Protein AF-A0A1Y3BB42-F1 (afdb_monomer_lite)

Foldseek 3Di:
DDQDKFKKKKKWFFAADPVDQDKQAWKKKKKWFAQPVVRDIDIDIDTGIDGHRDMDIDMDMDSDDPVRGFKIKMAMDSPDPDDPDKDKTKTQWMKMWTPPDDDPVRDDPGDIWIWHRHIDIHINVDIDMTGTD

Sequence (133 aa):
MNFQEFQYLITIRMSQSSENRKTVQNAKIILEFQNNRKNQKQKITFNTRLESGENYSQVIVSEMATDQFDLITMEWSDGSLIELREKSI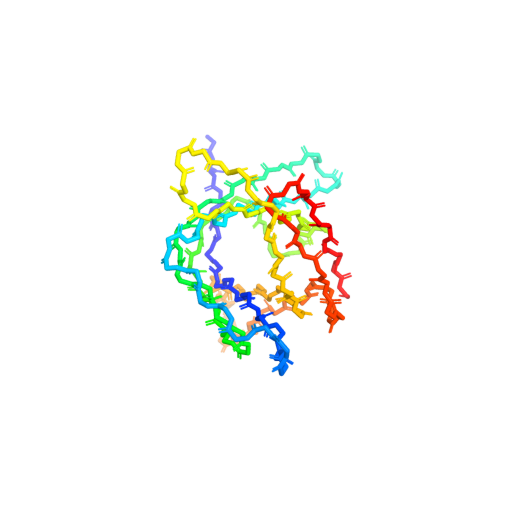FVDSIRIISLSKINDNQQQQNLEMIFNPESKEITNRNSVRFHKI

Secondary structure (DSSP, 8-state):
-PPPPEEEEEEEEEP--SS----EEEEEEEEEEEETTTTEEEEEEEEEEE-TT-EEEEEEEESS-GGG--EEEEEEE-S-SS--S--EEEEEEEEEEES----TTS-----EEEE--S-EEEETT--EEEEB-

Radius of gyration: 15.79 Å; chains: 1; bounding box: 34×30×47 Å

pLDDT: mean 83.98, std 14.04, range [44.28, 96.88]

Organism: Euroglyphus maynei (NCBI:txid6958)

Structure (mmCIF, N/CA/C/O backbone):
data_AF-A0A1Y3BB42-F1
#
_entry.id   AF-A0A1Y3BB42-F1
#
loop_
_atom_site.group_PDB
_atom_site.id
_atom_site.type_symbol
_atom_site.label_atom_id
_atom_site.label_alt_id
_atom_site.label_comp_id
_atom_site.label_asym_id
_atom_site.label_entity_id
_atom_site.label_seq_id
_atom_site.pdbx_PDB_ins_code
_atom_site.Cartn_x
_atom_site.Cartn_y
_atom_site.Cartn_z
_atom_site.occupancy
_atom_site.B_iso_or_equiv
_atom_site.auth_seq_id
_atom_site.auth_comp_id
_atom_site.auth_asym_id
_atom_site.auth_atom_id
_atom_site.pdbx_PDB_model_num
ATOM 1 N N . MET A 1 1 ? -6.672 14.949 26.483 1.00 44.28 1 MET A N 1
ATOM 2 C CA . MET A 1 1 ? -7.170 14.056 25.414 1.00 44.28 1 MET A CA 1
ATOM 3 C C . MET A 1 1 ? -6.260 12.842 25.393 1.00 44.28 1 MET A C 1
ATOM 5 O O . MET A 1 1 ? -5.056 13.050 25.372 1.00 44.28 1 MET A O 1
ATOM 9 N N . ASN A 1 2 ? -6.802 11.624 25.468 1.00 50.62 2 ASN A N 1
ATOM 10 C CA . ASN A 1 2 ? -6.023 10.397 25.271 1.00 50.62 2 ASN A CA 1
ATOM 11 C C . ASN A 1 2 ? -6.125 10.007 23.797 1.00 50.62 2 ASN A C 1
ATOM 13 O O . ASN A 1 2 ? -7.229 9.766 23.313 1.00 50.62 2 ASN A O 1
ATOM 17 N N . PHE A 1 3 ? -4.991 9.962 23.104 1.00 65.62 3 PHE A N 1
ATOM 18 C CA . PHE A 1 3 ? -4.895 9.380 21.771 1.00 65.62 3 PHE A CA 1
ATOM 19 C C . PHE A 1 3 ? -4.653 7.882 21.945 1.00 65.62 3 PHE A C 1
ATOM 21 O O . PHE A 1 3 ? -3.738 7.481 22.662 1.00 65.62 3 PHE A O 1
ATOM 28 N N . GLN A 1 4 ? -5.523 7.058 21.365 1.00 81.62 4 GLN A N 1
ATOM 29 C CA . GLN A 1 4 ? -5.309 5.619 21.331 1.00 81.62 4 GLN A CA 1
ATOM 30 C C . GLN A 1 4 ? -4.537 5.283 20.060 1.00 81.62 4 GLN A C 1
ATOM 32 O O . GLN A 1 4 ? -5.023 5.518 18.957 1.00 81.62 4 GLN A O 1
ATOM 37 N N . GLU A 1 5 ? -3.342 4.734 20.234 1.00 86.50 5 GLU A N 1
ATOM 38 C CA . GLU A 1 5 ? -2.484 4.292 19.143 1.00 86.50 5 GLU A CA 1
ATOM 39 C C . GLU A 1 5 ? -2.578 2.774 18.968 1.00 86.50 5 GLU A C 1
ATOM 41 O O . GLU A 1 5 ? -2.626 2.009 19.934 1.00 86.50 5 GLU A O 1
ATOM 46 N N . PHE A 1 6 ? -2.588 2.336 17.716 1.00 87.31 6 PHE A N 1
ATOM 47 C CA . PHE A 1 6 ? -2.644 0.937 17.319 1.00 87.31 6 PHE A CA 1
ATOM 48 C C . PHE A 1 6 ? -1.428 0.600 16.460 1.00 87.31 6 PHE A C 1
ATOM 50 O O . PHE A 1 6 ? -1.021 1.394 15.609 1.00 87.31 6 PHE A O 1
ATOM 57 N N . GLN A 1 7 ? -0.860 -0.588 16.662 1.00 90.31 7 GLN A N 1
ATOM 58 C CA . GLN A 1 7 ? 0.289 -1.064 15.893 1.00 90.31 7 GLN A CA 1
ATOM 59 C C . GLN A 1 7 ? -0.157 -2.055 14.821 1.00 90.31 7 GLN A C 1
ATOM 61 O O . GLN A 1 7 ? -0.922 -2.980 15.105 1.00 90.31 7 GLN A O 1
ATOM 66 N N . TYR A 1 8 ? 0.363 -1.892 13.606 1.00 91.31 8 TYR A N 1
ATOM 67 C CA . TYR A 1 8 ? 0.044 -2.760 12.474 1.00 91.31 8 TYR A CA 1
ATOM 68 C C . TYR A 1 8 ? 1.295 -3.201 11.733 1.00 91.31 8 TYR A C 1
ATOM 70 O O . TYR A 1 8 ? 2.207 -2.404 11.536 1.00 91.31 8 TYR A O 1
ATOM 78 N N . LEU A 1 9 ? 1.297 -4.444 11.258 1.00 93.31 9 LEU A N 1
ATOM 79 C CA . LEU A 1 9 ? 2.194 -4.893 10.200 1.00 93.31 9 LEU A CA 1
ATOM 80 C C . LEU A 1 9 ? 1.479 -4.717 8.860 1.00 93.31 9 LEU A C 1
ATOM 82 O O . LEU A 1 9 ? 0.430 -5.320 8.636 1.00 93.31 9 LEU A O 1
ATOM 86 N N . ILE A 1 10 ? 2.045 -3.901 7.977 1.00 94.25 10 ILE A N 1
ATOM 87 C CA . ILE A 1 10 ? 1.597 -3.785 6.589 1.00 94.25 10 ILE A CA 1
ATOM 88 C C . ILE A 1 10 ? 2.506 -4.634 5.722 1.00 94.25 10 ILE A C 1
ATOM 90 O O . ILE A 1 10 ? 3.718 -4.528 5.865 1.00 94.25 10 ILE A O 1
ATOM 94 N N . THR A 1 11 ? 1.936 -5.395 4.790 1.00 94.81 11 THR A N 1
ATOM 95 C CA . THR A 1 11 ? 2.673 -6.136 3.763 1.00 94.81 11 THR A CA 1
ATOM 96 C C . THR A 1 11 ? 2.159 -5.770 2.373 1.00 94.81 11 THR A C 1
ATOM 98 O O . THR A 1 11 ? 0.988 -5.976 2.069 1.00 94.81 11 THR A O 1
ATOM 101 N N . ILE A 1 12 ? 3.033 -5.259 1.509 1.00 94.69 12 ILE A N 1
ATOM 102 C CA . ILE A 1 12 ? 2.778 -5.042 0.082 1.00 94.69 12 ILE A CA 1
ATOM 103 C C . ILE A 1 12 ? 3.339 -6.241 -0.677 1.00 94.69 12 ILE A C 1
ATOM 105 O O . ILE A 1 12 ? 4.534 -6.523 -0.585 1.00 94.69 12 ILE A O 1
ATOM 109 N N . ARG A 1 13 ? 2.488 -6.935 -1.431 1.00 93.88 13 ARG A N 1
ATOM 110 C CA . ARG A 1 13 ? 2.897 -8.046 -2.294 1.00 93.88 13 ARG A CA 1
ATOM 111 C C . ARG A 1 13 ? 3.062 -7.559 -3.725 1.00 93.88 13 ARG A C 1
ATOM 113 O O . ARG A 1 13 ? 2.082 -7.144 -4.345 1.00 93.88 13 ARG A O 1
ATOM 120 N N . MET A 1 14 ? 4.278 -7.640 -4.252 1.00 92.56 14 MET A N 1
ATOM 121 C CA . MET A 1 14 ? 4.541 -7.319 -5.651 1.00 92.56 14 MET A CA 1
ATOM 122 C C . MET A 1 14 ? 4.135 -8.472 -6.557 1.00 92.56 14 MET A C 1
ATOM 124 O O . MET A 1 14 ? 4.341 -9.641 -6.229 1.00 92.56 14 MET A O 1
ATOM 128 N N . SER A 1 15 ? 3.623 -8.136 -7.736 1.00 90.25 15 SER A N 1
ATOM 129 C CA . SER A 1 15 ? 3.302 -9.134 -8.745 1.00 90.25 15 SER A CA 1
ATOM 130 C C . SER A 1 15 ? 4.550 -9.781 -9.316 1.00 90.25 15 SER A C 1
ATOM 132 O O . SER A 1 15 ? 5.584 -9.125 -9.506 1.00 90.25 15 SER A O 1
ATOM 134 N N . GLN A 1 16 ? 4.439 -11.068 -9.628 1.00 83.44 16 GLN A N 1
ATOM 135 C CA . GLN A 1 16 ? 5.459 -11.822 -10.337 1.00 83.44 16 GLN A CA 1
ATOM 136 C C . GLN A 1 16 ? 5.260 -11.625 -11.847 1.00 83.44 16 GLN A C 1
ATOM 138 O O . GLN A 1 16 ? 4.453 -12.302 -12.474 1.00 83.44 16 GLN A O 1
ATOM 143 N N . SER A 1 17 ? 5.996 -10.688 -12.442 1.00 68.31 17 SER A N 1
ATOM 144 C CA . SER A 1 17 ? 6.007 -10.456 -13.885 1.00 68.31 17 SER A CA 1
ATOM 145 C C . SER A 1 17 ? 7.282 -11.039 -14.484 1.00 68.31 17 SER A C 1
ATOM 147 O O . SER A 1 17 ? 8.397 -10.672 -14.106 1.00 68.31 17 SER A O 1
ATOM 149 N N . SER A 1 18 ? 7.130 -11.940 -15.455 1.00 55.12 18 SER A N 1
ATOM 150 C CA . SER A 1 18 ? 8.249 -12.498 -16.222 1.00 55.12 18 SER A CA 1
ATOM 151 C C . SER A 1 18 ? 8.923 -11.470 -17.138 1.00 55.12 18 SER A C 1
ATOM 153 O O . SER A 1 18 ? 10.086 -11.650 -17.490 1.00 55.12 18 SER A O 1
ATOM 155 N N . GLU A 1 19 ? 8.221 -10.395 -17.506 1.00 56.06 19 GLU A N 1
ATOM 156 C CA . GLU A 1 19 ? 8.658 -9.431 -18.528 1.00 56.06 19 GLU A CA 1
ATOM 157 C C . GLU A 1 19 ? 9.396 -8.210 -17.953 1.00 56.06 19 GLU A C 1
ATOM 159 O O . GLU A 1 19 ? 10.114 -7.521 -18.675 1.00 56.06 19 GLU A O 1
ATOM 164 N N . ASN A 1 20 ? 9.293 -7.951 -16.646 1.00 53.03 20 ASN A N 1
ATOM 165 C CA . ASN A 1 20 ? 9.929 -6.804 -15.992 1.00 53.03 20 ASN A CA 1
ATOM 166 C C . ASN A 1 20 ? 10.574 -7.201 -14.652 1.00 53.03 20 ASN A C 1
ATOM 168 O O . ASN A 1 20 ? 10.151 -6.765 -13.583 1.00 53.03 20 ASN A O 1
ATOM 172 N N . ARG A 1 21 ? 11.677 -7.963 -14.704 1.00 58.12 21 ARG A N 1
ATOM 173 C CA . ARG A 1 21 ? 12.603 -8.148 -13.563 1.00 58.12 21 ARG A CA 1
ATOM 174 C C . ARG A 1 21 ? 13.402 -6.866 -13.280 1.00 58.12 21 ARG A C 1
ATOM 176 O O . ARG A 1 21 ? 14.628 -6.851 -13.359 1.00 58.12 21 ARG A O 1
ATOM 183 N N . LYS A 1 22 ? 12.715 -5.751 -13.044 1.00 69.00 22 LYS A N 1
ATOM 184 C CA . LYS A 1 22 ? 13.346 -4.466 -12.734 1.00 69.00 22 LYS A CA 1
ATOM 185 C C . LYS A 1 22 ? 13.328 -4.257 -11.231 1.00 69.00 22 LYS A C 1
ATOM 187 O O . LYS A 1 22 ? 12.266 -4.146 -10.630 1.00 69.00 22 LYS A O 1
ATOM 192 N N . THR A 1 23 ? 14.518 -4.183 -10.652 1.00 80.69 23 THR A N 1
ATOM 193 C CA . THR A 1 23 ? 14.707 -3.816 -9.251 1.00 80.69 23 THR A CA 1
ATOM 194 C C . THR A 1 23 ? 14.853 -2.299 -9.133 1.00 80.69 23 THR A C 1
ATOM 196 O O . THR A 1 23 ? 15.673 -1.696 -9.828 1.00 80.69 23 THR A O 1
ATOM 199 N N . VAL A 1 24 ? 14.097 -1.671 -8.233 1.00 84.75 24 VAL A N 1
ATOM 200 C CA . VAL A 1 24 ? 14.243 -0.255 -7.858 1.00 84.75 24 VAL A CA 1
ATOM 201 C C . VAL A 1 24 ? 14.831 -0.206 -6.453 1.00 84.75 24 VAL A C 1
ATOM 203 O O . VAL A 1 24 ? 14.189 -0.658 -5.520 1.00 84.75 24 VAL A O 1
ATOM 206 N N . GLN A 1 25 ? 16.054 0.302 -6.281 1.00 84.69 25 GLN A N 1
ATOM 207 C CA . GLN A 1 25 ? 16.777 0.199 -4.999 1.00 84.69 25 GLN A CA 1
ATOM 208 C C . GLN A 1 25 ? 16.293 1.184 -3.923 1.00 84.69 25 GLN A C 1
ATOM 210 O O . GLN A 1 25 ? 16.277 0.834 -2.750 1.00 84.69 25 GLN A O 1
ATOM 215 N N . ASN A 1 26 ? 15.880 2.389 -4.322 1.00 85.94 26 ASN A N 1
ATOM 216 C CA . ASN A 1 26 ? 15.549 3.489 -3.408 1.00 85.94 26 ASN A CA 1
ATOM 217 C C . ASN A 1 26 ? 14.110 3.973 -3.610 1.00 85.94 26 ASN A C 1
ATOM 219 O O . ASN A 1 26 ? 13.853 5.176 -3.652 1.00 85.94 26 ASN A O 1
ATOM 223 N N . ALA A 1 27 ? 13.175 3.042 -3.796 1.00 90.75 27 ALA A N 1
ATOM 224 C CA . ALA A 1 27 ? 11.796 3.414 -4.044 1.00 90.75 27 ALA A CA 1
ATOM 225 C C . ALA A 1 27 ? 11.194 4.051 -2.789 1.00 90.75 27 ALA A C 1
ATOM 227 O O . ALA A 1 27 ? 11.257 3.480 -1.699 1.00 90.75 27 ALA A O 1
ATOM 228 N N . LYS A 1 28 ? 10.574 5.216 -2.948 1.00 93.75 28 LYS A N 1
ATOM 229 C CA . LYS A 1 28 ? 9.792 5.869 -1.904 1.00 93.75 28 LYS A CA 1
ATOM 230 C C . LYS A 1 28 ? 8.338 5.464 -2.079 1.00 93.75 28 LYS A C 1
ATOM 232 O O . LYS A 1 28 ? 7.707 5.868 -3.051 1.00 93.75 28 LYS A O 1
ATOM 237 N N . ILE A 1 29 ? 7.809 4.683 -1.146 1.00 94.19 29 ILE A N 1
ATOM 238 C CA . ILE A 1 29 ? 6.398 4.302 -1.109 1.00 94.19 29 ILE A CA 1
ATOM 239 C C . ILE A 1 29 ? 5.638 5.271 -0.218 1.00 94.19 29 ILE A C 1
ATOM 241 O O . ILE A 1 29 ? 6.087 5.618 0.877 1.00 94.19 29 ILE A O 1
ATOM 245 N N . ILE A 1 30 ? 4.466 5.687 -0.683 1.00 95.69 30 ILE A N 1
ATOM 246 C CA . ILE A 1 30 ? 3.547 6.541 0.054 1.00 95.69 30 ILE A CA 1
ATOM 247 C C . ILE A 1 30 ? 2.196 5.830 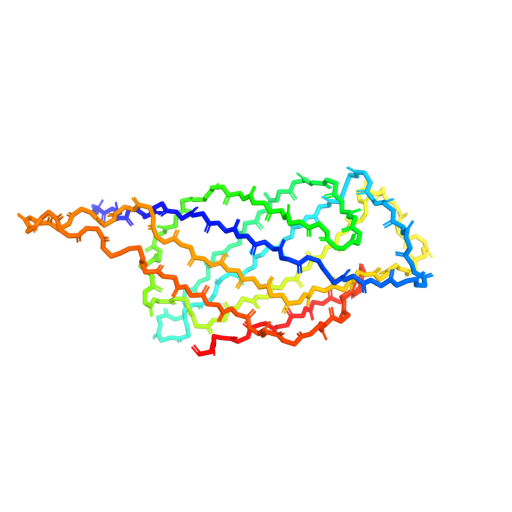0.104 1.00 95.69 30 ILE A C 1
ATOM 249 O O . ILE A 1 30 ? 1.602 5.543 -0.932 1.00 95.69 30 ILE A O 1
ATOM 253 N N . LEU A 1 31 ? 1.707 5.566 1.314 1.00 96.00 31 LEU A N 1
ATOM 254 C CA . LEU A 1 31 ? 0.383 4.997 1.558 1.00 96.00 31 LEU A CA 1
ATOM 255 C C . LEU A 1 31 ? -0.482 6.027 2.280 1.00 96.00 31 LEU A C 1
ATOM 257 O O . LEU A 1 31 ? -0.103 6.512 3.344 1.00 96.00 31 LEU A O 1
ATOM 261 N N . GLU A 1 32 ? -1.641 6.357 1.722 1.00 96.88 32 GLU A N 1
ATOM 262 C CA . GLU A 1 32 ? -2.684 7.134 2.392 1.00 96.88 32 GLU A CA 1
ATOM 263 C C . GLU A 1 32 ? -3.837 6.211 2.789 1.00 96.88 32 GLU A C 1
ATOM 265 O O . GLU A 1 32 ? -4.547 5.676 1.938 1.00 96.88 32 GLU A O 1
ATOM 270 N N . PHE A 1 33 ? -4.025 6.056 4.095 1.00 95.19 33 PHE A N 1
ATOM 271 C CA . PHE A 1 33 ? -5.128 5.336 4.715 1.00 95.19 33 PHE A CA 1
ATOM 272 C C . PHE A 1 33 ? -6.302 6.285 4.919 1.00 95.19 33 PHE A C 1
ATOM 274 O O . PHE A 1 33 ? -6.110 7.383 5.446 1.00 95.19 33 PHE A O 1
ATOM 281 N N . GLN A 1 34 ? -7.506 5.869 4.532 1.00 94.94 34 GLN A N 1
ATOM 282 C CA . GLN A 1 34 ? -8.719 6.664 4.699 1.00 94.94 34 GLN A CA 1
ATOM 283 C C . GLN A 1 34 ? -9.787 5.897 5.484 1.00 94.94 34 GLN A C 1
ATOM 285 O O . GLN A 1 34 ? -10.077 4.735 5.193 1.00 94.94 34 GLN A O 1
ATOM 290 N N . ASN A 1 35 ? -10.397 6.600 6.438 1.00 93.25 35 ASN A N 1
ATOM 291 C CA . ASN A 1 35 ? -11.663 6.255 7.073 1.00 93.25 35 ASN A CA 1
ATOM 292 C C . ASN A 1 35 ? -12.722 7.225 6.545 1.00 93.25 35 ASN A C 1
ATOM 294 O O . ASN A 1 35 ? -12.793 8.387 6.965 1.00 93.25 35 ASN A O 1
ATOM 298 N N . ASN A 1 36 ? -13.557 6.748 5.630 1.00 89.19 36 ASN A N 1
ATOM 299 C CA . ASN A 1 36 ? -14.558 7.564 4.955 1.00 89.19 36 ASN A CA 1
ATOM 300 C C . ASN A 1 36 ? -15.678 7.983 5.913 1.00 89.19 36 ASN A C 1
ATOM 302 O O . ASN A 1 36 ? -16.233 9.070 5.775 1.00 89.19 36 ASN A O 1
ATOM 306 N N . ARG A 1 37 ? -15.985 7.156 6.922 1.00 89.75 37 ARG A N 1
ATOM 307 C CA . ARG A 1 37 ? -17.056 7.424 7.900 1.00 89.75 37 ARG A CA 1
ATOM 308 C C . ARG A 1 37 ? -16.721 8.586 8.829 1.00 89.75 37 ARG A C 1
ATOM 310 O O . ARG A 1 37 ? -17.615 9.320 9.236 1.00 89.75 37 ARG A O 1
ATOM 317 N N . LYS A 1 38 ? -15.442 8.737 9.182 1.00 89.50 38 LYS A N 1
ATOM 318 C CA . LYS A 1 38 ? -14.944 9.807 10.064 1.00 89.50 38 LYS A CA 1
ATOM 319 C C . LYS A 1 38 ? -14.221 10.929 9.317 1.00 89.50 38 LYS A C 1
ATOM 321 O O . LYS A 1 38 ? -13.717 11.839 9.966 1.00 89.50 38 LYS A O 1
ATOM 326 N N . ASN A 1 39 ? -14.153 10.861 7.984 1.00 90.88 39 ASN A N 1
ATOM 327 C CA . ASN A 1 39 ? -13.355 11.765 7.151 1.00 90.88 39 ASN A CA 1
ATOM 328 C C . ASN A 1 39 ? -11.907 11.920 7.669 1.00 90.88 39 ASN A C 1
ATOM 330 O O . ASN A 1 39 ? -11.344 13.014 7.694 1.00 90.88 39 ASN A O 1
ATOM 334 N N . GLN A 1 40 ? -11.322 10.817 8.139 1.00 93.31 40 GLN A N 1
ATOM 335 C CA . GLN A 1 40 ? -9.979 10.785 8.712 1.00 93.31 40 GLN A CA 1
ATOM 336 C C . GLN A 1 40 ? -9.009 10.199 7.690 1.00 93.31 40 GLN A C 1
ATOM 338 O O . GLN A 1 40 ? -9.330 9.229 6.999 1.00 93.31 40 GLN A O 1
ATOM 343 N N . LYS A 1 41 ? -7.815 10.789 7.607 1.00 95.12 41 LYS A N 1
ATOM 344 C CA . LYS A 1 41 ? -6.740 10.333 6.729 1.00 95.12 41 LYS A CA 1
ATOM 345 C C . LYS A 1 41 ? -5.424 10.258 7.482 1.00 95.12 41 LYS A C 1
ATOM 347 O O . LYS A 1 41 ? -5.141 11.119 8.310 1.00 95.12 41 LYS A O 1
ATOM 352 N N . GLN A 1 42 ? -4.600 9.277 7.142 1.00 94.56 42 GLN A N 1
ATOM 353 C CA . GLN A 1 42 ? -3.218 9.196 7.603 1.00 94.56 42 GLN A CA 1
ATOM 354 C C . GLN A 1 42 ? -2.320 8.813 6.435 1.00 94.56 42 GLN A C 1
ATOM 356 O O . GLN A 1 42 ? -2.569 7.816 5.761 1.00 94.56 42 GLN A O 1
ATOM 361 N N . LYS A 1 43 ? -1.260 9.591 6.214 1.00 96.19 43 LYS A N 1
ATOM 362 C CA . LYS A 1 43 ? -0.232 9.288 5.218 1.00 96.19 43 LYS A CA 1
ATOM 363 C C . LYS A 1 43 ? 0.994 8.699 5.909 1.00 96.19 43 LYS A C 1
ATOM 365 O O . LYS A 1 43 ? 1.455 9.224 6.918 1.00 96.19 43 LYS A O 1
ATOM 370 N N . ILE A 1 44 ? 1.522 7.625 5.342 1.00 93.81 44 ILE A N 1
ATOM 371 C CA . ILE A 1 44 ? 2.751 6.966 5.772 1.00 93.81 44 ILE A CA 1
ATOM 372 C C . ILE A 1 44 ? 3.690 6.907 4.583 1.00 93.81 44 ILE A C 1
ATOM 374 O O . ILE A 1 44 ? 3.271 6.748 3.437 1.00 93.81 44 ILE A O 1
ATOM 378 N N . THR A 1 45 ? 4.975 7.089 4.846 1.00 94.12 45 THR A N 1
ATOM 379 C CA . THR A 1 45 ? 6.006 7.089 3.819 1.00 94.12 45 THR A CA 1
ATOM 380 C C . THR A 1 45 ? 7.196 6.290 4.303 1.00 94.12 45 THR A C 1
ATOM 382 O O . THR A 1 45 ? 7.639 6.471 5.434 1.00 94.12 45 THR A O 1
ATOM 385 N N . PHE A 1 46 ? 7.715 5.423 3.445 1.00 92.06 46 PHE A N 1
ATOM 386 C CA . PHE A 1 46 ? 8.913 4.647 3.731 1.00 92.06 46 PHE A CA 1
ATOM 387 C C . PHE A 1 46 ? 9.688 4.370 2.448 1.00 92.06 46 PHE A C 1
ATOM 389 O O . PHE A 1 46 ? 9.126 4.348 1.352 1.00 92.06 46 PHE A O 1
ATOM 396 N N . ASN A 1 47 ? 10.994 4.168 2.600 1.00 92.31 47 ASN A N 1
ATOM 397 C CA . ASN A 1 47 ? 11.874 3.807 1.500 1.00 92.31 47 ASN A CA 1
ATOM 398 C C . ASN A 1 47 ? 12.107 2.298 1.522 1.00 92.31 47 ASN A C 1
ATOM 400 O O . ASN A 1 47 ? 12.340 1.725 2.584 1.00 92.31 47 ASN A O 1
ATOM 404 N N . THR A 1 48 ? 12.070 1.664 0.358 1.00 90.88 48 THR A N 1
ATOM 405 C CA . THR A 1 48 ? 12.363 0.239 0.210 1.00 90.88 48 THR A CA 1
ATOM 406 C C . THR A 1 48 ? 12.983 -0.044 -1.151 1.00 90.88 48 THR A C 1
ATOM 408 O O . THR A 1 48 ? 12.853 0.733 -2.100 1.00 90.88 48 THR A O 1
ATOM 411 N N . ARG A 1 49 ? 13.625 -1.204 -1.264 1.00 90.00 49 ARG A N 1
ATOM 412 C CA . ARG A 1 49 ? 13.854 -1.830 -2.563 1.00 90.00 49 ARG A CA 1
ATOM 413 C C . ARG A 1 49 ? 12.525 -2.384 -3.078 1.00 90.00 49 ARG A C 1
ATOM 415 O O . ARG A 1 49 ? 11.771 -2.912 -2.274 1.00 90.00 49 ARG A O 1
ATOM 422 N N . LEU A 1 50 ? 12.240 -2.287 -4.374 1.00 88.25 50 LEU A N 1
ATOM 423 C CA . LEU A 1 50 ? 11.116 -2.963 -5.032 1.00 88.25 50 LEU A CA 1
ATOM 424 C C . LEU A 1 50 ? 11.636 -3.933 -6.085 1.00 88.25 50 LEU A C 1
ATOM 426 O O . LEU A 1 50 ? 12.504 -3.583 -6.881 1.00 88.25 50 LEU A O 1
ATOM 430 N N . GLU A 1 51 ? 11.090 -5.136 -6.094 1.00 89.38 51 GLU A N 1
ATOM 431 C CA . GLU A 1 51 ? 11.476 -6.256 -6.935 1.00 89.38 51 GLU A CA 1
ATOM 432 C C . GLU A 1 51 ? 10.231 -7.103 -7.204 1.00 89.38 51 GLU A C 1
ATOM 434 O O . GLU A 1 51 ? 9.332 -7.217 -6.369 1.00 89.38 51 GLU A O 1
ATOM 439 N N . SER A 1 52 ? 10.138 -7.643 -8.415 1.00 88.62 52 SER A N 1
ATOM 440 C CA . SER A 1 52 ? 8.973 -8.418 -8.831 1.00 88.62 52 SER A CA 1
ATOM 441 C C . SER A 1 52 ? 8.867 -9.726 -8.042 1.00 88.62 52 SER A C 1
ATOM 443 O O . SER A 1 52 ? 9.861 -10.422 -7.865 1.00 88.62 52 SER A O 1
ATOM 445 N N . GLY A 1 53 ? 7.653 -10.066 -7.601 1.00 88.81 53 GLY A N 1
ATOM 446 C CA . GLY A 1 53 ? 7.361 -11.277 -6.826 1.00 88.81 53 GLY A CA 1
ATOM 447 C C . GLY A 1 53 ? 7.735 -11.213 -5.341 1.00 88.81 53 GLY A C 1
ATOM 448 O O . GLY A 1 53 ? 7.400 -12.136 -4.602 1.00 88.81 53 GLY A O 1
ATOM 449 N N . GLU A 1 54 ? 8.390 -10.141 -4.893 1.00 91.56 54 GLU A N 1
ATOM 450 C CA . GLU A 1 54 ? 8.800 -9.967 -3.499 1.00 91.56 54 GLU A CA 1
ATOM 451 C C . GLU A 1 54 ? 7.690 -9.360 -2.626 1.00 91.56 54 GLU A C 1
ATOM 453 O O . GLU A 1 54 ? 6.764 -8.695 -3.102 1.00 91.56 54 GLU A O 1
ATOM 458 N N . ASN A 1 55 ? 7.811 -9.569 -1.313 1.00 92.81 55 ASN A N 1
ATOM 459 C CA . ASN A 1 55 ? 6.938 -8.967 -0.308 1.00 92.81 55 ASN A CA 1
ATOM 460 C C . ASN A 1 55 ? 7.699 -7.918 0.503 1.00 92.81 55 ASN A C 1
ATOM 462 O O . ASN A 1 55 ? 8.795 -8.178 0.997 1.00 92.81 55 ASN A O 1
ATOM 466 N N . TYR A 1 56 ? 7.065 -6.774 0.740 1.00 92.25 56 TYR A N 1
ATOM 467 C CA . TYR A 1 56 ? 7.620 -5.697 1.557 1.00 92.25 56 TYR A CA 1
ATOM 468 C C . TYR A 1 56 ? 6.762 -5.473 2.772 1.00 92.25 56 TYR A C 1
ATOM 470 O O . TYR A 1 56 ? 5.573 -5.206 2.630 1.00 92.25 56 TYR A O 1
ATOM 478 N N . SER A 1 57 ? 7.361 -5.572 3.957 1.00 93.50 57 SER A N 1
ATOM 479 C CA . SER A 1 57 ? 6.625 -5.407 5.203 1.00 93.50 57 SER A CA 1
ATOM 480 C C . SER A 1 57 ? 7.187 -4.289 6.066 1.00 93.50 57 SER A C 1
ATOM 482 O O . SER A 1 57 ? 8.400 -4.146 6.182 1.00 9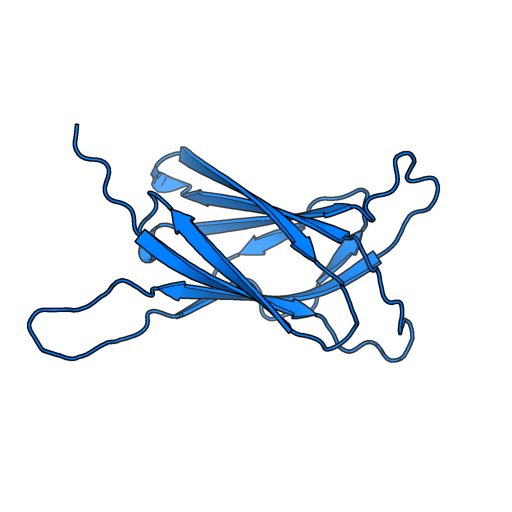3.50 57 SER A O 1
ATOM 484 N N . GLN A 1 58 ? 6.297 -3.518 6.683 1.00 93.19 58 GLN A N 1
ATOM 485 C CA . GLN A 1 58 ? 6.637 -2.393 7.547 1.00 93.19 58 GLN A CA 1
ATOM 486 C C . GLN A 1 58 ? 5.675 -2.344 8.734 1.00 93.19 58 GLN A C 1
ATOM 488 O O . GLN A 1 58 ? 4.459 -2.451 8.562 1.00 93.19 58 GLN A O 1
ATOM 493 N N . VAL A 1 59 ? 6.218 -2.146 9.936 1.00 93.56 59 VAL A N 1
ATOM 494 C CA . VAL A 1 59 ? 5.403 -1.851 11.120 1.00 93.56 59 VAL A CA 1
ATOM 495 C C . VAL A 1 59 ? 5.073 -0.363 11.146 1.00 93.56 59 VAL A C 1
ATOM 497 O O . VAL A 1 59 ? 5.953 0.477 10.934 1.00 93.56 59 VAL A O 1
ATOM 500 N N . ILE A 1 60 ? 3.809 -0.047 11.411 1.00 91.81 60 ILE A N 1
ATOM 501 C CA . ILE A 1 60 ? 3.303 1.317 11.544 1.00 91.81 60 ILE A CA 1
ATOM 502 C C . ILE A 1 60 ? 2.531 1.501 12.847 1.00 91.81 60 ILE A C 1
ATOM 504 O O . ILE A 1 60 ? 2.023 0.541 13.430 1.00 91.81 60 ILE A O 1
ATOM 508 N N . VAL A 1 61 ? 2.391 2.763 13.245 1.00 90.69 61 VAL A N 1
ATOM 509 C CA . VAL A 1 61 ? 1.482 3.201 14.303 1.00 90.69 61 VAL A CA 1
ATOM 510 C C . VAL A 1 61 ? 0.387 4.057 13.674 1.00 90.69 61 VAL A C 1
ATOM 512 O O . VAL A 1 61 ? 0.661 4.892 12.808 1.00 90.69 61 VAL A O 1
ATOM 515 N N . SER A 1 62 ? -0.859 3.834 14.071 1.00 90.06 62 SER A N 1
ATOM 516 C CA . SER A 1 62 ? -2.014 4.578 13.574 1.00 90.06 62 SER A CA 1
ATOM 517 C C . SER A 1 62 ? -2.999 4.866 14.694 1.00 90.06 62 SER A C 1
ATOM 519 O O . SER A 1 62 ? -3.205 4.041 15.577 1.00 90.06 62 SER A O 1
ATOM 521 N N . GLU A 1 63 ? -3.647 6.023 14.623 1.00 88.50 63 GLU A N 1
ATOM 522 C CA . GLU A 1 63 ? -4.790 6.372 15.474 1.00 88.50 63 GLU A CA 1
ATOM 523 C C . GLU A 1 63 ? -6.102 5.740 14.969 1.00 88.50 63 GLU A C 1
ATOM 525 O O . GLU A 1 63 ? -7.134 5.807 15.637 1.00 88.50 63 GLU A O 1
ATOM 530 N N . MET A 1 64 ? -6.088 5.134 13.774 1.00 89.38 64 MET A N 1
ATOM 531 C CA . MET A 1 64 ? -7.223 4.398 13.228 1.00 89.38 64 MET A CA 1
ATOM 532 C C . MET A 1 64 ? -7.218 2.962 13.752 1.00 89.38 64 MET A C 1
ATOM 534 O O . MET A 1 64 ? -6.215 2.242 13.690 1.00 89.38 64 MET A O 1
ATOM 538 N N . ALA A 1 65 ? -8.370 2.529 14.258 1.00 86.44 65 ALA A N 1
ATOM 539 C CA . ALA A 1 65 ? -8.585 1.138 14.633 1.00 86.44 65 ALA A CA 1
ATOM 540 C C . ALA A 1 65 ? -8.676 0.241 13.384 1.00 86.44 65 ALA A C 1
ATOM 542 O O . ALA A 1 65 ? -8.918 0.707 12.272 1.00 86.44 65 ALA A O 1
ATOM 543 N N . THR A 1 66 ? -8.499 -1.070 13.557 1.00 79.25 66 THR A N 1
ATOM 544 C CA . THR A 1 66 ? -8.384 -2.014 12.432 1.00 79.25 66 THR A CA 1
ATOM 545 C C . THR A 1 66 ? -9.615 -1.978 11.527 1.00 79.25 66 THR A C 1
ATOM 547 O O . THR A 1 66 ? -9.517 -2.000 10.312 1.00 79.25 66 THR A O 1
ATOM 550 N N . ASP A 1 67 ? -10.804 -1.868 12.098 1.00 81.69 67 ASP A N 1
ATOM 551 C CA . ASP A 1 67 ? -12.074 -1.818 11.377 1.00 81.69 67 ASP A CA 1
ATOM 552 C C . ASP A 1 67 ? -12.346 -0.480 10.666 1.00 81.69 67 ASP A C 1
ATOM 554 O O . ASP A 1 67 ? -13.351 -0.362 9.969 1.00 81.69 67 ASP A O 1
ATOM 558 N N . GLN A 1 68 ? -11.462 0.510 10.821 1.00 88.06 68 GLN A N 1
ATOM 559 C CA . GLN A 1 68 ? -11.636 1.872 10.311 1.00 88.06 68 GLN A CA 1
ATOM 560 C C . GLN A 1 68 ? -10.891 2.148 8.999 1.00 88.06 68 GLN A C 1
ATOM 562 O O . GLN A 1 68 ? -11.060 3.221 8.426 1.00 88.06 68 GLN A O 1
ATOM 567 N N . PHE A 1 69 ? -10.081 1.209 8.511 1.00 91.06 69 PHE A N 1
ATOM 568 C CA . PHE A 1 69 ? -9.430 1.327 7.209 1.00 91.06 69 PHE A CA 1
ATOM 569 C C . PHE A 1 69 ? -10.413 0.950 6.090 1.00 91.06 69 PHE A C 1
ATOM 571 O O . PHE A 1 69 ? -10.654 -0.235 5.851 1.00 91.06 69 PHE A O 1
ATOM 578 N N . ASP A 1 70 ? -10.970 1.948 5.401 1.00 91.56 70 ASP A N 1
ATOM 579 C CA . ASP A 1 70 ? -11.918 1.747 4.294 1.00 91.56 70 ASP A CA 1
ATOM 580 C C . ASP A 1 70 ? -11.206 1.688 2.930 1.00 91.56 70 ASP A C 1
ATOM 582 O O . ASP A 1 70 ? -11.574 0.907 2.049 1.00 91.56 70 ASP A O 1
ATOM 586 N N . LEU A 1 71 ? -10.180 2.524 2.745 1.00 93.06 71 LEU A N 1
ATOM 587 C CA . LEU A 1 71 ? -9.462 2.690 1.481 1.00 93.06 71 LEU A CA 1
ATOM 588 C C . LEU A 1 71 ? -7.970 2.936 1.727 1.00 93.06 71 LEU A C 1
ATOM 590 O O . LEU A 1 71 ? -7.593 3.664 2.647 1.00 93.06 71 LEU A O 1
ATOM 594 N N . ILE A 1 72 ? -7.134 2.383 0.845 1.00 95.50 72 ILE A N 1
ATOM 595 C CA . ILE A 1 72 ? -5.711 2.715 0.756 1.00 95.50 72 ILE A CA 1
ATOM 596 C C . ILE A 1 72 ? -5.437 3.314 -0.620 1.00 95.50 72 ILE A C 1
ATOM 598 O O . ILE A 1 72 ? -5.780 2.725 -1.644 1.00 95.50 72 ILE A O 1
ATOM 602 N N . THR A 1 73 ? -4.804 4.482 -0.656 1.00 96.38 73 THR A N 1
ATOM 603 C CA . THR A 1 73 ? -4.224 5.038 -1.884 1.00 96.38 73 THR A CA 1
ATOM 604 C C . THR A 1 73 ? -2.713 4.872 -1.831 1.00 96.38 73 TH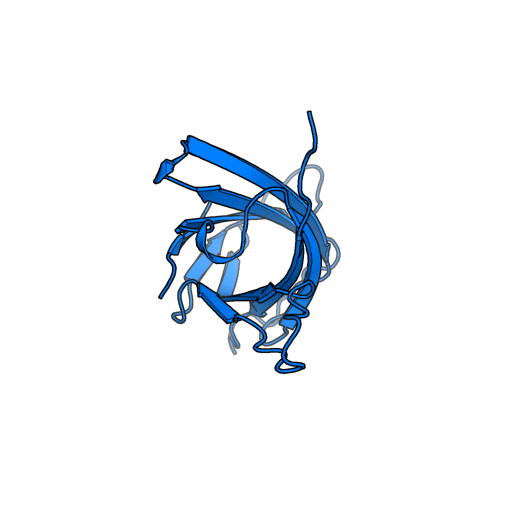R A C 1
ATOM 606 O O . THR A 1 73 ? -2.090 5.276 -0.852 1.00 96.38 73 THR A O 1
ATOM 609 N N . MET A 1 74 ? -2.130 4.271 -2.865 1.00 96.25 74 MET A N 1
ATOM 610 C CA . MET A 1 74 ? -0.690 4.066 -2.980 1.00 96.25 74 MET A CA 1
ATOM 611 C C . MET A 1 74 ? -0.113 4.923 -4.103 1.00 96.25 74 MET A C 1
ATOM 613 O O . MET A 1 74 ? -0.649 4.957 -5.211 1.00 96.25 74 MET A O 1
ATOM 617 N N . GLU A 1 75 ? 1.004 5.568 -3.798 1.00 95.00 75 GLU A N 1
ATOM 618 C CA . GLU A 1 75 ? 1.885 6.276 -4.723 1.00 95.00 75 GLU A CA 1
ATOM 619 C C . GLU A 1 75 ? 3.306 5.746 -4.525 1.00 95.00 75 GLU A C 1
ATOM 621 O O . GLU A 1 75 ? 3.667 5.279 -3.436 1.00 95.00 75 GLU A O 1
ATOM 626 N N . TRP A 1 76 ? 4.134 5.842 -5.562 1.00 93.19 76 TRP A N 1
ATOM 627 C CA . TRP A 1 76 ? 5.551 5.544 -5.432 1.00 93.19 76 TRP A CA 1
ATOM 628 C C . TRP A 1 76 ? 6.411 6.448 -6.308 1.00 93.19 76 TRP A C 1
ATOM 630 O O . TRP A 1 76 ? 5.942 7.005 -7.296 1.00 93.19 76 TRP A O 1
ATOM 640 N N . SER A 1 77 ? 7.676 6.576 -5.928 1.00 91.38 77 SER A N 1
ATOM 641 C CA . SER A 1 77 ? 8.696 7.313 -6.670 1.00 91.38 77 SER A CA 1
ATOM 642 C C . SER A 1 77 ? 10.009 6.525 -6.640 1.00 91.38 77 SER A C 1
ATOM 644 O O . SER A 1 77 ? 10.233 5.730 -5.724 1.00 91.38 77 SER A O 1
ATOM 646 N N . ASP A 1 78 ? 10.887 6.695 -7.627 1.00 87.81 78 ASP A N 1
ATOM 647 C CA . ASP A 1 78 ? 12.128 5.906 -7.727 1.00 87.81 78 ASP A CA 1
ATOM 648 C C . ASP A 1 78 ? 13.309 6.483 -6.917 1.00 87.81 78 ASP A C 1
ATOM 650 O O . ASP A 1 78 ? 14.425 5.957 -6.971 1.00 87.81 78 ASP A O 1
ATOM 654 N N . GLY A 1 79 ? 13.046 7.554 -6.161 1.00 79.06 79 GLY A N 1
ATOM 655 C CA . GLY A 1 79 ? 14.013 8.271 -5.330 1.00 79.06 79 GLY A CA 1
ATOM 656 C C . GLY A 1 79 ? 14.909 9.252 -6.095 1.00 79.06 79 GLY A C 1
ATOM 657 O O . GLY A 1 79 ? 15.727 9.931 -5.473 1.00 79.06 79 GLY A O 1
ATOM 658 N N . SER A 1 80 ? 14.772 9.361 -7.420 1.00 78.88 80 SER A N 1
ATOM 659 C CA . SER A 1 80 ? 15.544 10.308 -8.230 1.00 78.88 80 SER A CA 1
ATOM 660 C C . SER A 1 80 ? 15.032 11.736 -8.041 1.00 78.88 80 SER A C 1
ATOM 662 O O . SER A 1 80 ? 13.829 11.977 -7.994 1.00 78.88 80 SER A O 1
ATOM 664 N N . LEU A 1 81 ? 15.943 12.718 -8.014 1.00 71.94 81 LEU A N 1
ATOM 665 C CA . LEU A 1 81 ? 15.576 14.145 -7.974 1.00 71.94 81 LEU A CA 1
ATOM 666 C C . LEU A 1 81 ? 14.759 14.581 -9.203 1.00 71.94 81 LEU A C 1
ATOM 668 O O . LEU A 1 81 ? 14.021 15.559 -9.132 1.00 71.94 81 LEU A O 1
ATOM 672 N N . ILE A 1 82 ? 14.912 13.874 -10.328 1.00 72.94 82 ILE A N 1
ATOM 673 C CA . ILE A 1 82 ? 14.193 14.133 -11.574 1.00 72.94 82 ILE A CA 1
ATOM 674 C C . ILE A 1 82 ? 13.727 12.800 -12.169 1.00 72.94 82 ILE A C 1
ATOM 676 O O . ILE A 1 82 ? 14.539 11.984 -12.608 1.00 72.94 82 ILE A O 1
ATOM 680 N N . GLU A 1 83 ? 12.414 12.601 -12.242 1.00 72.50 83 GLU A N 1
ATOM 681 C CA . GLU A 1 83 ? 11.798 11.404 -12.823 1.00 72.50 83 GLU A CA 1
ATOM 682 C C . GLU A 1 83 ? 11.483 11.612 -14.312 1.00 72.50 83 GLU A C 1
ATOM 684 O O . GLU A 1 83 ? 10.349 11.839 -14.737 1.00 72.50 83 GLU A O 1
ATOM 689 N N . LEU A 1 84 ? 12.530 11.555 -15.139 1.00 75.56 84 LEU A N 1
ATOM 690 C CA . LEU A 1 84 ? 12.424 11.812 -16.583 1.00 75.56 84 LEU A CA 1
ATOM 691 C C . LEU A 1 84 ? 11.658 10.725 -17.349 1.00 75.56 84 LEU A C 1
ATOM 693 O O . LEU A 1 84 ? 11.156 10.980 -18.443 1.00 75.56 84 LEU A O 1
ATOM 697 N N . ARG A 1 85 ? 11.586 9.506 -16.806 1.00 82.88 85 ARG A N 1
ATOM 698 C CA . ARG A 1 85 ? 10.934 8.361 -17.450 1.00 82.88 85 ARG A CA 1
ATOM 699 C C . ARG A 1 85 ? 9.841 7.807 -16.560 1.00 82.88 85 ARG A C 1
ATOM 701 O O . ARG A 1 85 ? 10.026 7.680 -15.353 1.00 82.88 85 ARG A O 1
ATOM 708 N N . GLU A 1 86 ? 8.731 7.457 -17.193 1.00 86.94 86 GLU A N 1
ATOM 709 C CA . GLU A 1 86 ? 7.689 6.685 -16.540 1.00 86.94 86 GLU A CA 1
ATOM 710 C C . GLU A 1 86 ? 8.204 5.272 -16.268 1.00 86.94 86 GLU A C 1
ATOM 712 O O . GLU A 1 86 ? 8.859 4.645 -17.110 1.00 86.94 86 GLU A O 1
ATOM 717 N N . LYS A 1 87 ? 7.953 4.801 -15.055 1.00 87.31 87 LYS A N 1
ATOM 718 C CA . LYS A 1 87 ? 8.245 3.450 -14.603 1.00 87.31 87 LYS A CA 1
ATOM 719 C C . LYS A 1 87 ? 6.983 2.900 -13.971 1.00 87.31 87 LYS A C 1
ATOM 721 O O . LYS A 1 87 ? 6.265 3.637 -13.301 1.00 87.31 87 LYS A O 1
ATOM 726 N N . SER A 1 88 ? 6.791 1.599 -14.123 1.00 88.69 88 SER A N 1
ATOM 727 C CA . SER A 1 88 ? 5.650 0.884 -13.566 1.00 88.69 88 SER A CA 1
ATOM 728 C C . SER A 1 88 ? 6.106 -0.195 -12.599 1.00 88.69 88 SER A C 1
ATOM 730 O O . SER A 1 88 ? 7.116 -0.867 -12.828 1.00 88.69 88 SER A O 1
ATOM 732 N N . ILE A 1 89 ? 5.327 -0.374 -11.541 1.00 89.94 89 ILE A N 1
ATOM 733 C CA . ILE A 1 89 ? 5.351 -1.543 -10.667 1.00 89.94 89 ILE A CA 1
ATOM 734 C C . ILE A 1 89 ? 3.975 -2.199 -10.685 1.00 89.94 89 ILE A C 1
ATOM 736 O O . ILE A 1 89 ? 2.977 -1.547 -10.979 1.00 89.94 89 ILE A O 1
ATOM 740 N N . PHE A 1 90 ? 3.920 -3.477 -10.333 1.00 91.25 90 PHE A N 1
ATOM 741 C CA . PHE A 1 90 ? 2.671 -4.223 -10.238 1.00 91.25 90 PHE A CA 1
ATOM 742 C C . PHE A 1 90 ? 2.503 -4.719 -8.808 1.00 91.25 90 PHE A C 1
ATOM 744 O O . PHE A 1 90 ? 3.409 -5.355 -8.269 1.00 91.25 90 PHE A O 1
ATOM 751 N N . VAL A 1 91 ? 1.369 -4.405 -8.189 1.00 91.69 91 VAL A N 1
ATOM 752 C CA . VAL A 1 91 ? 1.056 -4.756 -6.800 1.00 91.69 91 VAL A CA 1
ATOM 753 C C . VAL A 1 91 ? -0.164 -5.662 -6.792 1.00 91.69 91 VAL A C 1
ATOM 755 O O . VAL A 1 91 ? -1.227 -5.261 -7.257 1.00 91.69 91 VAL A O 1
ATOM 758 N N . ASP A 1 92 ? -0.009 -6.869 -6.252 1.00 92.19 92 ASP A N 1
ATOM 759 C CA . ASP A 1 92 ? -1.084 -7.862 -6.165 1.00 92.19 92 ASP A CA 1
ATOM 760 C C . ASP A 1 92 ? -2.018 -7.605 -4.993 1.00 92.19 92 ASP A C 1
ATOM 762 O O . ASP A 1 92 ? -3.198 -7.896 -5.096 1.00 92.19 92 ASP A O 1
ATOM 766 N N . SER A 1 93 ? -1.490 -7.150 -3.853 1.00 93.69 93 SER A N 1
ATOM 767 C CA . SER A 1 93 ? -2.304 -6.838 -2.673 1.00 93.69 93 SER A CA 1
ATOM 768 C C . SER A 1 93 ? -1.537 -6.020 -1.642 1.00 93.69 93 SER A C 1
ATOM 770 O O . SER A 1 93 ? -0.305 -6.062 -1.578 1.00 93.69 93 SER A O 1
ATOM 772 N N . ILE A 1 94 ? -2.292 -5.328 -0.790 1.00 94.75 94 ILE A N 1
ATOM 773 C CA . ILE A 1 94 ? -1.796 -4.746 0.458 1.00 94.75 94 ILE A CA 1
ATOM 774 C C . ILE A 1 94 ? -2.512 -5.441 1.613 1.00 94.75 94 ILE A C 1
ATOM 776 O O . ILE A 1 94 ? -3.740 -5.487 1.653 1.00 94.75 94 ILE A O 1
ATOM 780 N N . ARG A 1 95 ? -1.752 -5.994 2.554 1.00 93.81 95 ARG A N 1
ATOM 781 C CA . ARG A 1 95 ? -2.265 -6.683 3.740 1.00 93.81 95 ARG A CA 1
ATOM 782 C C . ARG A 1 95 ? -1.956 -5.872 4.982 1.00 93.81 95 ARG A C 1
ATOM 784 O O . ARG A 1 95 ? -0.870 -5.310 5.084 1.00 93.81 95 ARG A O 1
ATOM 791 N N . ILE A 1 96 ? -2.893 -5.822 5.919 1.00 92.69 96 ILE A N 1
ATOM 792 C CA . ILE A 1 96 ? -2.733 -5.156 7.212 1.00 92.69 96 ILE A CA 1
ATOM 793 C C . ILE A 1 96 ? -3.088 -6.152 8.304 1.00 92.69 96 ILE A C 1
ATOM 795 O O . ILE A 1 96 ? -4.188 -6.699 8.303 1.00 92.69 96 ILE A O 1
ATOM 799 N N . ILE A 1 97 ? -2.176 -6.349 9.250 1.00 91.00 97 ILE A N 1
ATOM 800 C CA . ILE A 1 97 ? -2.374 -7.214 10.410 1.00 91.00 97 ILE A CA 1
ATOM 801 C C . ILE A 1 97 ? -2.250 -6.366 11.675 1.00 91.00 97 ILE A C 1
ATOM 803 O O . ILE A 1 97 ? -1.229 -5.714 11.892 1.00 91.00 97 ILE A O 1
ATOM 807 N N . SER A 1 98 ? -3.287 -6.373 12.515 1.00 88.69 98 SER A N 1
ATOM 808 C CA . SER A 1 98 ? -3.242 -5.743 13.843 1.00 88.69 98 SER A CA 1
ATOM 809 C C . SER A 1 98 ? -2.289 -6.493 14.770 1.00 88.69 98 SER A C 1
ATOM 811 O O . SER A 1 98 ? -2.489 -7.678 15.017 1.00 88.69 98 SER A O 1
ATOM 813 N N . LEU A 1 99 ? -1.318 -5.787 15.352 1.00 85.69 99 LEU A N 1
ATOM 814 C CA . LEU A 1 99 ? -0.359 -6.343 16.316 1.00 85.69 99 LEU A CA 1
ATOM 815 C C . LEU A 1 99 ? -0.808 -6.168 17.776 1.00 85.69 99 LEU A C 1
ATOM 817 O O . LEU A 1 99 ? -0.312 -6.857 18.661 1.00 85.69 99 LEU A O 1
ATOM 821 N N . SER A 1 100 ? -1.762 -5.268 18.043 1.00 66.69 100 SER A N 1
ATOM 822 C CA . SER A 1 100 ? -2.109 -4.815 19.398 1.00 66.69 100 SER A CA 1
ATOM 823 C C . SER A 1 100 ? -3.480 -5.278 19.926 1.00 66.69 100 SER A C 1
ATOM 825 O O . SER A 1 100 ? -4.086 -4.578 20.733 1.00 66.69 100 SER A O 1
ATOM 827 N N . LYS A 1 101 ? -3.992 -6.456 19.531 1.00 54.41 101 LYS A N 1
ATOM 828 C CA . LYS A 1 101 ? -5.175 -7.061 20.188 1.00 54.41 101 LYS A CA 1
ATOM 829 C C . LYS A 1 101 ? -4.777 -8.239 21.079 1.00 54.41 101 LYS A C 1
ATOM 831 O O . LYS A 1 101 ? -4.750 -9.382 20.636 1.00 54.41 101 LYS A O 1
ATOM 836 N N . ILE A 1 102 ? -4.504 -7.949 22.349 1.00 44.94 102 ILE A N 1
ATOM 837 C CA . ILE A 1 102 ? -4.568 -8.938 23.431 1.00 44.94 102 ILE A CA 1
ATOM 838 C C . ILE A 1 102 ? -5.935 -8.726 24.087 1.00 44.94 102 ILE A C 1
ATOM 840 O O . ILE A 1 102 ? -6.127 -7.744 24.794 1.00 44.94 102 ILE A O 1
ATOM 844 N N . ASN A 1 103 ? -6.910 -9.586 23.789 1.00 45.84 103 ASN A N 1
ATOM 845 C CA . ASN A 1 103 ? -8.152 -9.626 24.563 1.00 45.84 103 ASN A CA 1
ATOM 846 C C . ASN A 1 103 ? -7.896 -10.380 25.876 1.00 45.84 103 ASN A C 1
ATOM 848 O O . ASN A 1 103 ? -7.150 -11.362 25.881 1.00 45.84 103 ASN A O 1
ATOM 852 N N . ASP A 1 104 ? -8.606 -9.996 26.940 1.00 47.31 104 ASP A N 1
ATOM 853 C CA . ASP A 1 104 ? -8.562 -10.616 28.279 1.00 47.31 104 ASP A CA 1
ATOM 854 C C . ASP A 1 104 ? -8.848 -12.138 28.289 1.00 47.31 104 ASP A C 1
ATOM 856 O O . ASP A 1 104 ? -8.587 -12.818 29.277 1.00 47.31 104 ASP A O 1
ATOM 860 N N . ASN A 1 105 ? -9.308 -12.704 27.166 1.00 47.56 105 ASN A N 1
ATOM 861 C CA . ASN A 1 105 ? -9.588 -14.132 26.974 1.00 47.56 105 ASN A CA 1
ATOM 862 C C . ASN A 1 105 ? -8.464 -14.937 26.280 1.00 47.56 105 ASN A C 1
ATOM 864 O O . ASN A 1 105 ? -8.727 -16.032 25.788 1.00 47.56 105 ASN A O 1
ATOM 868 N N . GLN A 1 106 ? -7.229 -14.426 26.192 1.00 45.69 106 GLN A N 1
ATOM 869 C CA . GLN A 1 106 ? -6.059 -15.144 25.632 1.00 45.69 106 GLN A CA 1
ATOM 870 C C . GLN A 1 106 ? -6.214 -15.687 24.191 1.00 45.69 106 GLN A C 1
ATOM 872 O O . GLN A 1 106 ? -5.405 -16.496 23.742 1.00 45.69 106 GLN A O 1
ATOM 877 N N . GLN A 1 107 ? -7.203 -15.230 23.419 1.00 45.44 107 GLN A N 1
ATOM 878 C CA . GLN A 1 107 ? -7.293 -15.524 21.988 1.00 45.44 107 GLN A CA 1
ATOM 879 C C . GLN A 1 107 ? -6.829 -14.306 21.189 1.00 45.44 107 GLN A C 1
ATOM 881 O O . GLN A 1 107 ? -7.580 -13.353 20.977 1.00 45.44 107 GLN A O 1
ATOM 886 N N . GLN A 1 108 ? -5.571 -14.343 20.742 1.00 47.31 108 GLN A N 1
ATOM 887 C CA . GLN A 1 108 ? -5.078 -13.466 19.683 1.00 47.31 108 GLN A CA 1
ATOM 888 C C . GLN A 1 108 ? -5.740 -13.886 18.369 1.00 47.31 108 GLN A C 1
ATOM 890 O O . GLN A 1 108 ? -5.300 -14.818 17.700 1.00 47.31 108 GLN A O 1
ATOM 895 N N . GLN A 1 109 ? -6.812 -13.199 17.987 1.00 52.75 109 GLN A N 1
ATOM 896 C CA . GLN A 1 109 ? -7.199 -13.151 16.584 1.00 52.75 109 GLN A CA 1
ATOM 897 C C . GLN A 1 109 ? -6.465 -11.968 15.962 1.00 52.75 109 GLN A C 1
ATOM 899 O O . GLN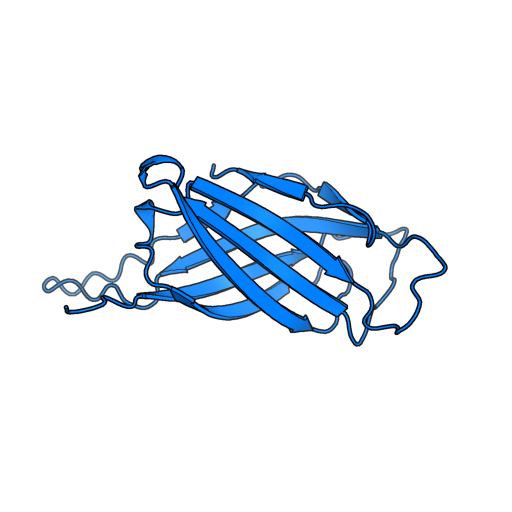 A 1 109 ? -6.838 -10.810 16.160 1.00 52.75 109 GLN A O 1
ATOM 904 N N . ASN A 1 110 ? -5.395 -12.266 15.228 1.00 61.75 110 ASN A N 1
ATOM 905 C CA . ASN A 1 110 ? -4.786 -11.302 14.324 1.00 61.75 110 ASN A CA 1
ATOM 906 C C . ASN A 1 110 ? -5.843 -10.943 13.276 1.00 61.75 110 ASN A C 1
ATOM 908 O O . ASN A 1 110 ? -6.145 -11.742 12.393 1.00 61.75 110 ASN A O 1
ATOM 912 N N . LEU A 1 111 ? -6.458 -9.767 13.411 1.00 74.19 111 LEU A N 1
ATOM 913 C CA . LEU A 1 111 ? -7.382 -9.264 12.403 1.00 74.19 111 LEU A CA 1
ATOM 914 C C . LEU A 1 111 ? -6.561 -8.875 11.176 1.00 74.19 111 LEU A C 1
ATOM 916 O O . LEU A 1 111 ? -5.854 -7.863 11.194 1.00 74.19 111 LEU A O 1
ATOM 920 N N . GLU A 1 112 ? -6.640 -9.718 10.151 1.00 85.00 112 GLU A N 1
ATOM 921 C CA . GLU A 1 112 ? -6.070 -9.476 8.834 1.00 85.00 112 GLU A CA 1
ATOM 922 C C . GLU A 1 112 ? -7.096 -8.755 7.959 1.00 85.00 112 GLU A C 1
ATOM 924 O O . GLU A 1 112 ? -8.275 -9.109 7.910 1.00 85.00 112 GLU A O 1
ATOM 929 N N . MET A 1 113 ? -6.633 -7.734 7.251 1.00 88.88 113 MET A N 1
ATOM 930 C CA . MET A 1 113 ? -7.368 -7.107 6.164 1.00 88.88 113 MET A CA 1
ATOM 931 C C . MET A 1 113 ? -6.538 -7.178 4.904 1.00 88.88 113 MET A C 1
ATOM 933 O O . MET A 1 113 ? -5.344 -6.878 4.923 1.00 88.88 113 MET A O 1
ATOM 937 N N . ILE A 1 114 ? -7.193 -7.524 3.805 1.00 90.38 114 ILE A N 1
ATOM 938 C CA . ILE A 1 114 ? -6.575 -7.607 2.492 1.00 90.38 114 ILE A CA 1
ATOM 939 C C . ILE A 1 114 ? -7.252 -6.569 1.606 1.00 90.38 114 ILE A C 1
ATOM 941 O O . ILE A 1 114 ? -8.478 -6.493 1.529 1.00 90.38 114 ILE A O 1
ATOM 945 N N . PHE A 1 115 ? -6.436 -5.751 0.957 1.00 91.31 115 PHE A N 1
ATOM 946 C CA . PHE A 1 115 ? -6.868 -4.714 0.042 1.00 91.31 115 PHE A CA 1
ATOM 947 C C . PHE A 1 115 ? -6.456 -5.097 -1.373 1.00 91.31 115 PHE A C 1
ATOM 949 O O . PHE A 1 115 ? -5.262 -5.226 -1.651 1.00 91.31 115 PHE A O 1
ATOM 956 N N . ASN A 1 116 ? -7.484 -5.248 -2.217 1.00 80.69 116 ASN A N 1
ATOM 957 C CA . ASN A 1 116 ? -7.481 -5.588 -3.641 1.00 80.69 116 ASN A CA 1
ATOM 958 C C . ASN A 1 116 ? -6.530 -6.747 -4.027 1.00 80.69 116 ASN A C 1
ATOM 960 O O . ASN A 1 116 ? -5.342 -6.495 -4.158 1.00 80.69 116 ASN A O 1
ATOM 964 N N . PRO A 1 117 ? -7.034 -7.977 -4.255 1.00 68.62 117 PRO A N 1
ATOM 965 C CA . PRO A 1 117 ? -6.235 -9.188 -4.479 1.00 68.62 117 PRO A CA 1
ATOM 966 C C . PRO A 1 117 ? -5.807 -9.376 -5.947 1.00 68.62 117 PRO A C 1
ATOM 968 O O . PRO A 1 117 ? -5.160 -10.370 -6.281 1.00 68.62 117 PRO A O 1
ATOM 971 N N . GLU A 1 118 ? -6.233 -8.466 -6.825 1.00 81.50 118 GLU A N 1
ATOM 972 C CA . GLU A 1 118 ? -5.912 -8.458 -8.246 1.00 81.50 118 GLU A CA 1
ATOM 973 C C . GLU A 1 118 ? -4.751 -7.508 -8.523 1.00 81.50 118 GLU A C 1
ATOM 975 O O . GLU A 1 118 ? -4.717 -6.380 -8.018 1.00 81.50 118 GLU A O 1
ATOM 980 N N . SER A 1 119 ? -3.834 -7.952 -9.382 1.00 85.25 119 SER A N 1
ATOM 981 C CA . SER A 1 119 ? -2.651 -7.181 -9.738 1.00 85.25 119 SER A CA 1
ATOM 982 C C . SER A 1 119 ? -3.000 -5.841 -10.373 1.00 85.25 119 SER A C 1
ATOM 984 O O . SER A 1 119 ? -3.715 -5.781 -11.375 1.00 85.25 119 SER A O 1
ATOM 986 N N . LYS A 1 120 ? -2.466 -4.757 -9.807 1.00 89.75 120 LYS A N 1
ATOM 987 C CA . LYS A 1 120 ? -2.602 -3.406 -10.353 1.00 89.75 120 LYS A CA 1
ATOM 988 C C . LYS A 1 120 ? -1.265 -2.813 -10.731 1.00 89.75 120 LYS A C 1
ATOM 990 O O . LYS A 1 120 ? -0.329 -2.807 -9.933 1.00 89.75 120 LYS A O 1
ATOM 995 N N . GLU A 1 121 ? -1.227 -2.243 -11.928 1.00 91.38 121 GLU A N 1
ATOM 996 C CA . GLU A 1 121 ? -0.135 -1.386 -12.361 1.00 91.38 121 GLU A CA 1
ATOM 997 C C . GLU A 1 121 ? -0.195 -0.040 -11.629 1.00 91.38 121 GLU A C 1
ATOM 999 O O . GLU A 1 121 ? -1.227 0.634 -11.620 1.00 91.38 121 GLU A O 1
ATOM 1004 N N . ILE A 1 122 ? 0.928 0.358 -11.038 1.00 91.56 122 ILE A N 1
ATOM 1005 C CA . ILE A 1 122 ? 1.147 1.680 -10.461 1.00 91.56 122 ILE A CA 1
ATOM 1006 C C . ILE A 1 122 ? 2.355 2.287 -11.161 1.00 91.56 122 ILE A C 1
ATOM 1008 O O . ILE A 1 122 ? 3.461 1.746 -11.106 1.00 91.56 122 ILE A O 1
ATOM 1012 N N . THR A 1 123 ? 2.166 3.437 -11.788 1.00 91.06 123 THR A N 1
ATOM 1013 C CA . THR A 1 123 ? 3.261 4.211 -1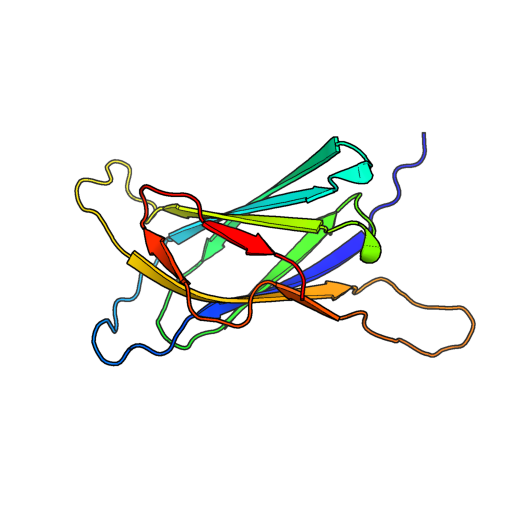2.375 1.00 91.06 123 THR A CA 1
ATOM 1014 C C . THR A 1 123 ? 3.817 5.187 -11.342 1.00 91.06 123 THR A C 1
ATOM 1016 O O . THR A 1 123 ? 3.107 5.592 -10.425 1.00 91.06 123 THR A O 1
ATOM 1019 N N . ASN A 1 124 ? 5.048 5.654 -11.514 1.00 87.62 124 ASN A N 1
ATOM 1020 C CA . ASN A 1 124 ? 5.604 6.744 -10.699 1.00 87.62 124 ASN A CA 1
ATOM 1021 C C . ASN A 1 124 ? 4.952 8.123 -10.962 1.00 87.62 124 ASN A C 1
ATOM 1023 O O . ASN A 1 124 ? 5.435 9.150 -10.498 1.00 87.62 124 ASN A O 1
ATOM 1027 N N . ARG A 1 125 ? 3.862 8.173 -11.739 1.00 86.88 125 ARG A N 1
ATOM 1028 C CA . ARG A 1 125 ? 3.131 9.397 -12.101 1.00 86.88 125 ARG A CA 1
ATOM 1029 C C . ARG A 1 125 ? 1.667 9.381 -11.682 1.00 86.88 125 ARG A C 1
ATOM 1031 O O . ARG A 1 125 ? 0.970 10.373 -11.888 1.00 86.88 125 ARG A O 1
ATOM 1038 N N . ASN A 1 126 ? 1.183 8.274 -11.123 1.00 88.88 126 ASN A N 1
ATOM 1039 C CA . ASN A 1 126 ? -0.205 8.137 -10.707 1.00 88.88 126 ASN A CA 1
ATOM 1040 C C . ASN A 1 126 ? -0.318 7.624 -9.269 1.00 88.88 126 ASN A C 1
ATOM 1042 O O . ASN A 1 126 ? 0.647 7.187 -8.645 1.00 88.88 126 ASN A O 1
ATOM 1046 N N . SER A 1 127 ? -1.541 7.702 -8.753 1.00 92.50 127 SER A N 1
ATOM 1047 C CA . SER A 1 127 ? -1.935 7.081 -7.500 1.00 92.50 127 SER A CA 1
ATOM 1048 C C . SER A 1 127 ? -3.005 6.035 -7.776 1.00 92.50 127 SER A C 1
ATOM 1050 O O . SER A 1 127 ? -3.888 6.223 -8.619 1.00 92.50 127 SER A O 1
ATOM 1052 N N . VAL A 1 128 ? -2.923 4.905 -7.079 1.00 94.75 128 VAL A N 1
ATOM 1053 C CA . VAL A 1 128 ? -3.844 3.782 -7.270 1.00 94.75 128 VAL A CA 1
ATOM 1054 C C . VAL A 1 128 ? -4.581 3.490 -5.976 1.00 94.75 128 VAL A C 1
ATOM 1056 O O . VAL A 1 128 ? -3.999 3.451 -4.894 1.00 94.75 128 VAL A O 1
ATOM 1059 N N . ARG A 1 129 ? -5.894 3.289 -6.101 1.00 94.75 129 ARG A N 1
ATOM 1060 C CA . ARG A 1 129 ? -6.804 2.990 -4.994 1.00 94.75 129 ARG A CA 1
ATOM 1061 C C . ARG A 1 129 ? -7.002 1.484 -4.836 1.00 94.75 129 ARG A C 1
ATOM 1063 O O . ARG A 1 129 ? -7.369 0.789 -5.793 1.00 94.75 129 ARG A O 1
ATOM 1070 N N . PHE A 1 130 ? -6.815 1.022 -3.607 1.00 92.56 130 PHE A N 1
ATOM 1071 C CA . PHE A 1 130 ? -7.022 -0.343 -3.147 1.00 92.56 130 PHE A CA 1
ATOM 1072 C C . PHE A 1 130 ? -8.188 -0.341 -2.160 1.00 92.56 130 PHE A C 1
ATOM 1074 O O . PHE A 1 130 ? -8.123 0.309 -1.116 1.00 92.56 130 PHE A O 1
ATOM 1081 N N . HIS A 1 131 ? -9.257 -1.055 -2.501 1.00 88.94 131 HIS A N 1
ATOM 1082 C CA . HIS A 1 131 ? -10.432 -1.197 -1.645 1.00 88.94 131 HIS A CA 1
ATOM 1083 C C . HIS A 1 131 ? -10.315 -2.463 -0.802 1.00 88.94 131 HIS A C 1
ATOM 1085 O O . HIS A 1 131 ? -9.707 -3.450 -1.231 1.00 88.94 131 HIS A O 1
ATOM 1091 N N . LYS A 1 132 ? -10.891 -2.407 0.397 1.00 86.94 132 LYS A N 1
ATOM 1092 C CA . LYS A 1 132 ? -11.009 -3.557 1.289 1.00 86.94 132 LYS A CA 1
ATOM 1093 C C . LYS A 1 132 ? -11.901 -4.630 0.652 1.00 86.94 132 LYS A C 1
ATOM 1095 O O . LYS A 1 132 ? -12.913 -4.280 0.044 1.00 86.94 132 LYS A O 1
ATOM 1100 N N . ILE A 1 133 ? -11.498 -5.895 0.780 1.00 82.75 133 ILE A N 1
ATOM 1101 C CA . ILE A 1 133 ? -12.290 -7.078 0.395 1.00 82.75 133 ILE A CA 1
ATOM 1102 C C . ILE A 1 133 ? -13.258 -7.433 1.525 1.00 82.75 133 ILE A C 1
ATOM 1104 O O . ILE A 1 133 ? -12.831 -7.350 2.703 1.00 82.75 133 ILE A O 1
#